Protein AF-A0A7J3JQ69-F1 (afdb_monomer)

Organism: NCBI:txid334771

Solvent-accessible surface area (backbone atoms only — not comparable to full-atom values): 8492 Å² total; per-residue (Å²): 131,58,69,68,64,50,52,53,52,50,39,22,52,51,22,35,55,34,13,51,54,36,53,49,52,55,57,48,25,42,75,40,71,43,82,75,73,52,79,85,77,60,61,72,67,58,56,53,50,52,50,53,49,54,53,49,53,52,51,51,56,68,74,44,70,86,47,66,93,56,43,63,61,56,50,36,51,52,46,51,53,51,27,52,50,22,38,57,51,42,63,46,52,39,31,74,40,58,45,75,39,44,48,81,44,85,84,35,44,46,47,66,65,61,96,47,77,91,74,55,55,62,68,54,40,54,55,67,16,46,36,44,37,53,24,42,53,29,33,52,52,14,53,52,50,51,51,54,58,50,52,61,60,74,77,109

Mean predicted aligned error: 9.44 Å

Radius of gyration: 17.76 Å; Cα contacts (8 Å, |Δi|>4): 160; chains: 1; bounding box: 49×31×50 Å

Foldseek 3Di:
DDVLLVLLLVLLVLLQVLLVLLVVLVVVLLADADAQPCPVPDDPVNLVVLVVVLVVLVVVLVVCPVCVVPVSVSSSVSSNSLSVSLNSLSSNVSNVDHHPQWDADPPFFIRGNDPDPVPPPVVVSVVNSVSSVSSSVSNCSSVVSVVVVVVVVVVD

Sequence (156 aa):
MSEDKRMSRLSYIIALIGSASTILLYVIAMFHAFPAYLDRIIPLNLMRIFFYLILFLIILKEVFPSYRKGGQYITLSLIVISSIYSFTVTLRETSRLNPGYFIIIPPSFIYSRCDIAINCNDFTSISISIPLTIAFILLIYGLYGIFIAKIARSSE

pLDDT: mean 73.74, std 11.77, range [38.81, 92.0]

Secondary structure (DSSP, 8-state):
--HHHHHHHHHHHHHHHHHHHHHHHHHHHHHSPPP--STTT--HHHHHHHHHHHHHHHHHHHH-GGGTTTHHHHHHHHHHHHHHHHHHHHHHHHHHSPTTSEEEETTTEEEE--SSGGG--HHHHHHHHHHHHHHHHHHHHHHHHHHHHHHHHH--

Structure (mmCIF, N/CA/C/O backbone):
data_AF-A0A7J3JQ69-F1
#
_entry.id   AF-A0A7J3JQ69-F1
#
loop_
_atom_site.group_PDB
_atom_site.id
_atom_site.type_symbol
_atom_site.label_atom_id
_atom_site.label_alt_id
_atom_site.label_comp_id
_atom_site.label_asym_id
_atom_site.label_entity_id
_atom_site.label_seq_id
_atom_site.pdbx_PDB_ins_code
_atom_site.Cartn_x
_atom_site.Cartn_y
_atom_site.Cartn_z
_atom_site.occupancy
_atom_site.B_iso_or_equiv
_atom_site.auth_seq_id
_atom_site.auth_comp_id
_atom_site.auth_asym_id
_atom_site.auth_atom_id
_atom_site.pdbx_PDB_model_num
ATOM 1 N N . MET A 1 1 ? -13.710 13.880 24.271 1.00 58.06 1 MET A N 1
ATOM 2 C CA . MET A 1 1 ? -13.655 12.844 23.208 1.00 58.06 1 MET A CA 1
ATOM 3 C C . MET A 1 1 ? -12.920 11.646 23.790 1.00 58.06 1 MET A C 1
ATOM 5 O O . MET A 1 1 ? -11.818 11.866 24.271 1.00 58.06 1 MET A O 1
ATOM 9 N N . SER A 1 2 ? -13.518 10.448 23.843 1.00 76.50 2 SER A N 1
ATOM 10 C CA . SER A 1 2 ? -12.853 9.276 24.447 1.00 76.50 2 SER A CA 1
ATOM 11 C C . SER A 1 2 ? -11.555 8.929 23.705 1.00 76.50 2 SER A C 1
ATOM 13 O O . SER A 1 2 ? -11.467 9.156 22.492 1.00 76.50 2 SER A O 1
ATOM 15 N N . GLU A 1 3 ? -10.551 8.399 24.412 1.00 75.19 3 GLU A N 1
ATOM 16 C CA . GLU A 1 3 ? -9.266 7.997 23.811 1.00 75.19 3 GLU A CA 1
ATOM 17 C C . GLU A 1 3 ? -9.459 7.029 22.638 1.00 75.19 3 GLU A C 1
ATOM 19 O O . GLU A 1 3 ? -8.827 7.195 21.596 1.00 75.19 3 GLU A O 1
ATOM 24 N N . ASP A 1 4 ? -10.442 6.136 22.732 1.00 72.88 4 ASP A N 1
ATOM 25 C CA . ASP A 1 4 ? -10.806 5.203 21.664 1.00 72.88 4 ASP A CA 1
ATOM 26 C C . ASP A 1 4 ? -11.230 5.898 20.356 1.00 72.88 4 ASP A C 1
ATOM 28 O O . ASP A 1 4 ? -10.844 5.517 19.245 1.00 72.88 4 ASP A O 1
ATOM 32 N N . LYS A 1 5 ? -12.018 6.978 20.457 1.00 75.00 5 LYS A N 1
ATOM 33 C CA . LYS A 1 5 ? -12.409 7.772 19.280 1.00 75.00 5 LYS A CA 1
ATOM 34 C C . LYS A 1 5 ? -11.198 8.492 18.680 1.00 75.00 5 LYS A C 1
ATOM 36 O O . LYS A 1 5 ? -11.139 8.677 17.463 1.00 75.00 5 LYS A O 1
ATOM 41 N N . ARG A 1 6 ? -10.228 8.897 19.509 1.00 80.75 6 ARG A N 1
ATOM 42 C CA . ARG A 1 6 ? -8.992 9.556 19.060 1.00 80.75 6 ARG A CA 1
ATOM 43 C C . ARG A 1 6 ? -8.071 8.576 18.331 1.00 80.75 6 ARG A C 1
ATOM 45 O O . ARG A 1 6 ? -7.615 8.903 17.239 1.00 80.75 6 ARG A O 1
ATOM 52 N N . MET A 1 7 ? -7.848 7.386 18.885 1.00 79.00 7 MET A N 1
ATOM 53 C CA . MET A 1 7 ? -6.978 6.362 18.293 1.00 79.00 7 MET A CA 1
ATOM 54 C C . MET A 1 7 ? -7.545 5.798 16.989 1.00 79.00 7 MET A C 1
ATOM 56 O O . MET A 1 7 ? -6.809 5.613 16.018 1.00 79.00 7 MET A O 1
ATOM 60 N N . SER A 1 8 ? -8.864 5.625 16.912 1.00 80.31 8 SER A N 1
ATOM 61 C CA . SER A 1 8 ? -9.532 5.240 15.662 1.00 80.31 8 SER A CA 1
ATOM 62 C C . SER A 1 8 ? -9.348 6.297 14.565 1.00 80.31 8 SER A C 1
ATOM 64 O O . SER A 1 8 ? -8.959 5.967 13.447 1.00 80.31 8 SER A O 1
ATOM 66 N N . ARG A 1 9 ? -9.530 7.589 14.885 1.00 83.62 9 ARG A N 1
ATOM 67 C CA . ARG A 1 9 ? -9.279 8.687 13.931 1.00 83.62 9 ARG A CA 1
ATOM 68 C C . ARG A 1 9 ? -7.825 8.746 13.481 1.00 83.62 9 ARG A C 1
ATOM 70 O O . ARG A 1 9 ? -7.572 8.916 12.293 1.00 83.62 9 ARG A O 1
ATOM 77 N N . LEU A 1 10 ? -6.888 8.590 14.414 1.00 86.38 10 LEU A N 1
ATOM 78 C CA . LEU A 1 10 ? -5.460 8.548 14.108 1.00 86.38 10 LEU A CA 1
ATOM 79 C C . LEU A 1 10 ? -5.150 7.412 13.122 1.00 86.38 10 LEU A C 1
ATOM 81 O O . LEU A 1 10 ? -4.447 7.625 12.140 1.00 86.38 10 LEU A O 1
ATOM 85 N N . SER A 1 11 ? -5.741 6.236 13.344 1.00 86.94 11 SER A N 1
ATOM 86 C CA . SER A 1 11 ? -5.564 5.062 12.485 1.00 86.94 11 SER A CA 1
ATOM 87 C C . SER A 1 11 ? -6.027 5.326 11.048 1.00 86.94 11 SER A C 1
ATOM 89 O O . SER A 1 11 ? -5.319 4.974 10.107 1.00 86.94 11 SER A O 1
ATOM 91 N N . TYR A 1 12 ? -7.172 5.994 10.863 1.00 88.94 12 TYR A N 1
ATOM 92 C CA . T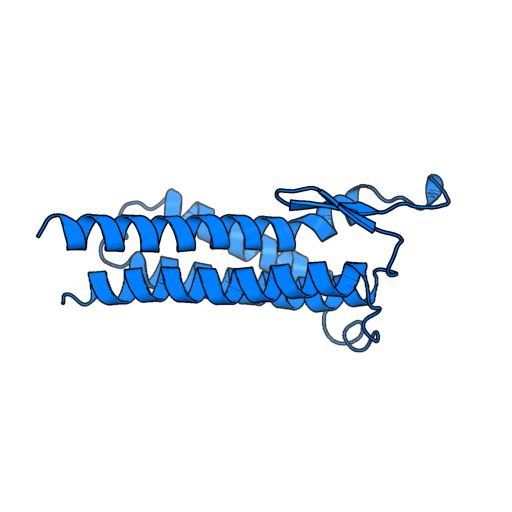YR A 1 12 ? -7.666 6.377 9.533 1.00 88.94 12 TYR A CA 1
ATOM 93 C C . TYR A 1 12 ? -6.749 7.388 8.839 1.00 88.94 12 TYR A C 1
ATOM 95 O O . TYR A 1 12 ? -6.457 7.243 7.655 1.00 88.94 12 TYR A O 1
ATOM 103 N N . ILE A 1 13 ? -6.259 8.389 9.577 1.00 89.62 13 ILE A N 1
ATOM 104 C CA . ILE A 1 13 ? -5.360 9.415 9.033 1.00 89.62 13 ILE A CA 1
ATOM 105 C C . ILE A 1 13 ? -4.035 8.789 8.587 1.00 89.62 13 ILE A C 1
ATOM 107 O O . ILE A 1 13 ? -3.579 9.050 7.477 1.00 89.62 13 ILE A O 1
ATOM 111 N N . ILE A 1 14 ? -3.432 7.931 9.414 1.00 89.69 14 ILE A N 1
ATOM 112 C CA . ILE A 1 14 ? -2.173 7.258 9.067 1.00 89.69 14 ILE A CA 1
ATOM 113 C C . ILE A 1 14 ? -2.362 6.327 7.868 1.00 89.69 14 ILE A C 1
ATOM 115 O O . ILE A 1 14 ? -1.506 6.306 6.984 1.00 89.69 14 ILE A O 1
ATOM 119 N N . ALA A 1 15 ? -3.478 5.594 7.801 1.00 88.81 15 ALA A N 1
ATOM 120 C CA . ALA A 1 15 ? -3.789 4.747 6.653 1.00 88.81 15 ALA A CA 1
ATOM 121 C C . ALA A 1 15 ? -3.882 5.564 5.352 1.00 88.81 15 ALA A C 1
ATOM 123 O O . ALA A 1 15 ? -3.346 5.144 4.328 1.00 88.81 15 ALA A O 1
ATOM 124 N N . LEU A 1 16 ? -4.484 6.760 5.391 1.00 91.56 16 LEU A N 1
ATOM 125 C CA . LEU A 1 16 ? -4.552 7.661 4.234 1.00 91.56 16 LEU A CA 1
ATOM 126 C C . LEU A 1 16 ? -3.189 8.213 3.835 1.00 91.56 16 LEU A C 1
ATOM 128 O O . LEU A 1 16 ? -2.850 8.187 2.659 1.00 91.56 16 LEU A O 1
ATOM 132 N N . ILE A 1 17 ? -2.396 8.692 4.794 1.00 92.00 17 ILE A N 1
ATOM 133 C CA . ILE A 1 17 ? -1.073 9.255 4.498 1.00 92.00 17 ILE A CA 1
ATOM 134 C C . ILE A 1 17 ? -0.158 8.176 3.902 1.00 92.00 17 ILE A C 1
ATOM 136 O O . ILE A 1 17 ? 0.488 8.416 2.884 1.00 92.00 17 ILE A O 1
ATOM 140 N N . GLY A 1 18 ? -0.130 6.982 4.506 1.00 88.81 18 GLY A N 1
ATOM 141 C CA . GLY A 1 18 ? 0.707 5.872 4.047 1.00 88.81 18 GLY A CA 1
ATOM 142 C C . GLY A 1 18 ? 0.278 5.293 2.697 1.00 88.81 18 GLY A C 1
ATOM 143 O O . GLY A 1 18 ? 1.124 4.964 1.864 1.00 88.81 18 GLY A O 1
ATOM 144 N N . SER A 1 19 ? -1.029 5.201 2.443 1.00 90.06 19 SER A N 1
ATOM 145 C CA . SER A 1 19 ? -1.537 4.755 1.141 1.00 90.06 19 SER A CA 1
ATOM 146 C C . SER A 1 19 ? -1.313 5.795 0.047 1.00 90.06 19 SER A C 1
ATOM 148 O O . SER A 1 19 ? -0.825 5.444 -1.025 1.00 90.06 19 SER A O 1
ATOM 150 N N . ALA A 1 20 ? -1.598 7.072 0.315 1.00 90.06 20 ALA A N 1
ATOM 151 C CA . ALA A 1 20 ? -1.434 8.149 -0.656 1.00 90.06 20 ALA A CA 1
ATOM 152 C C . ALA A 1 20 ? 0.024 8.310 -1.101 1.00 90.06 20 ALA A C 1
ATOM 154 O O . ALA A 1 20 ? 0.273 8.456 -2.295 1.00 90.06 20 ALA A O 1
ATOM 155 N N . SER A 1 21 ? 0.990 8.231 -0.177 1.00 90.06 21 SER A N 1
ATOM 156 C CA . SER A 1 21 ? 2.413 8.304 -0.531 1.00 90.06 21 SER A CA 1
ATOM 157 C C . SER A 1 21 ? 2.843 7.138 -1.425 1.00 90.06 21 SER A C 1
ATOM 159 O O . SER A 1 21 ? 3.539 7.343 -2.418 1.00 90.06 21 SER A O 1
ATOM 161 N N . THR A 1 22 ? 2.380 5.927 -1.113 1.00 88.62 22 THR A N 1
ATOM 162 C CA . THR A 1 22 ? 2.675 4.716 -1.886 1.00 88.62 22 THR A CA 1
ATOM 163 C C . THR A 1 22 ? 2.070 4.784 -3.290 1.00 88.62 22 THR A C 1
ATOM 165 O O . THR A 1 22 ? 2.759 4.543 -4.279 1.00 88.62 22 THR A O 1
ATOM 168 N N . ILE A 1 23 ? 0.794 5.166 -3.398 1.00 87.50 23 ILE A N 1
ATOM 169 C CA . ILE A 1 23 ? 0.100 5.310 -4.684 1.00 87.50 23 ILE A CA 1
ATOM 170 C C . ILE A 1 23 ? 0.765 6.401 -5.527 1.00 87.50 23 ILE A C 1
ATOM 172 O O . ILE A 1 23 ? 1.018 6.189 -6.711 1.00 87.50 23 ILE A O 1
ATOM 176 N N . LEU A 1 24 ? 1.102 7.543 -4.922 1.00 88.56 24 LEU A N 1
ATOM 177 C CA . LEU A 1 24 ? 1.765 8.642 -5.618 1.00 88.56 24 LEU A CA 1
ATOM 178 C C . LEU A 1 24 ? 3.122 8.217 -6.191 1.00 88.56 24 LEU A C 1
ATOM 180 O O . LEU A 1 24 ? 3.419 8.546 -7.336 1.00 88.56 24 LEU A O 1
ATOM 184 N N . LEU A 1 25 ? 3.922 7.456 -5.437 1.00 86.88 25 LEU A N 1
ATOM 185 C CA . LEU A 1 25 ? 5.196 6.924 -5.928 1.00 86.88 25 LEU A CA 1
ATOM 186 C C . LEU A 1 25 ? 5.018 6.056 -7.174 1.00 86.88 25 LEU A C 1
ATOM 188 O O . LEU A 1 25 ? 5.754 6.227 -8.143 1.00 86.88 25 LEU A O 1
ATOM 192 N N . TYR A 1 26 ? 4.032 5.160 -7.169 1.00 82.81 26 TYR A N 1
ATOM 193 C CA . TYR A 1 26 ? 3.734 4.325 -8.328 1.00 82.81 26 TYR A CA 1
ATOM 194 C C . TYR A 1 26 ? 3.259 5.144 -9.532 1.00 82.81 26 TYR A C 1
ATOM 196 O O . TYR A 1 26 ? 3.710 4.895 -10.648 1.00 82.81 26 TYR A O 1
ATOM 204 N N . VAL A 1 27 ? 2.404 6.150 -9.315 1.00 85.00 27 VAL A N 1
ATOM 205 C CA . VAL A 1 27 ? 1.957 7.056 -10.384 1.00 85.00 27 VAL A CA 1
ATOM 206 C C . VAL A 1 27 ? 3.139 7.822 -10.975 1.00 85.00 27 VAL A C 1
ATOM 208 O O . VAL A 1 27 ? 3.271 7.877 -12.192 1.00 85.00 27 VAL A O 1
ATOM 211 N N . ILE A 1 28 ? 4.035 8.368 -10.148 1.00 84.94 28 ILE A N 1
ATOM 212 C CA . ILE A 1 28 ? 5.228 9.074 -10.637 1.00 84.94 28 ILE A CA 1
ATOM 213 C C . ILE A 1 28 ? 6.131 8.121 -11.427 1.00 84.94 28 ILE A C 1
ATOM 215 O O . ILE A 1 28 ? 6.614 8.496 -12.495 1.00 84.94 28 ILE A O 1
ATOM 219 N N . ALA A 1 29 ? 6.312 6.889 -10.944 1.00 79.56 29 ALA A N 1
ATOM 220 C CA . ALA A 1 29 ? 7.153 5.884 -11.589 1.00 79.56 29 ALA A CA 1
ATOM 221 C C . ALA A 1 29 ? 6.670 5.507 -13.000 1.00 79.56 29 ALA A C 1
ATOM 223 O O . ALA A 1 29 ? 7.476 5.092 -13.829 1.00 79.56 29 ALA A O 1
ATOM 224 N N . MET A 1 30 ? 5.373 5.668 -13.305 1.00 77.50 30 MET A N 1
ATOM 225 C CA . MET A 1 30 ? 4.867 5.454 -14.669 1.00 77.50 30 MET A CA 1
ATOM 226 C C . MET A 1 30 ? 5.487 6.433 -15.675 1.00 77.50 30 MET A C 1
ATOM 228 O O . MET A 1 30 ? 5.625 6.095 -16.851 1.00 77.50 30 MET A O 1
ATOM 232 N N . PHE A 1 31 ? 5.867 7.629 -15.214 1.00 82.19 31 PHE A N 1
ATOM 233 C CA . PHE A 1 31 ? 6.358 8.721 -16.055 1.00 82.19 31 PHE A CA 1
ATOM 234 C C . PHE A 1 31 ? 7.856 8.999 -15.883 1.00 82.19 31 PHE A C 1
ATOM 236 O O . PHE A 1 31 ? 8.487 9.491 -16.814 1.00 82.19 31 PHE A O 1
ATOM 243 N N . HIS A 1 32 ? 8.433 8.700 -14.717 1.00 80.50 32 HIS A N 1
ATOM 244 C CA . HIS A 1 32 ? 9.815 9.040 -14.379 1.00 80.50 32 HIS A CA 1
ATOM 245 C C . HIS A 1 32 ? 10.568 7.833 -13.821 1.00 80.50 32 HIS A C 1
ATOM 247 O O . HIS A 1 32 ? 10.063 7.116 -12.961 1.00 80.50 32 HIS A O 1
ATOM 253 N N . ALA A 1 33 ? 11.812 7.653 -14.268 1.00 70.25 33 ALA A N 1
ATOM 254 C CA . ALA A 1 33 ? 12.719 6.676 -13.683 1.00 70.25 33 ALA A CA 1
ATOM 255 C C . ALA A 1 33 ? 13.258 7.198 -12.344 1.00 70.25 33 ALA A C 1
ATOM 257 O O . ALA A 1 33 ? 13.723 8.336 -12.253 1.00 70.25 33 ALA A O 1
ATOM 258 N N . PHE A 1 34 ? 13.237 6.354 -11.314 1.00 69.25 34 PHE A N 1
ATOM 259 C CA . PHE A 1 34 ? 13.888 6.652 -10.042 1.00 69.25 34 PHE A CA 1
ATOM 260 C C . PHE A 1 34 ? 15.304 6.073 -10.034 1.00 69.25 34 PHE A C 1
ATOM 262 O O . PHE A 1 34 ? 15.481 4.908 -10.389 1.00 69.25 34 PHE A O 1
ATOM 269 N N . PRO A 1 35 ? 16.326 6.841 -9.621 1.00 60.94 35 PRO A N 1
ATOM 270 C CA . PRO A 1 35 ? 17.687 6.333 -9.617 1.00 60.94 35 PRO A CA 1
ATOM 271 C C . PRO A 1 35 ? 17.845 5.191 -8.598 1.00 60.94 35 PRO A C 1
ATOM 273 O O . PRO A 1 35 ? 17.449 5.298 -7.434 1.00 60.94 35 PRO A O 1
ATOM 276 N N . ALA A 1 36 ? 18.430 4.083 -9.058 1.00 58.25 36 ALA A N 1
ATOM 277 C CA . ALA A 1 36 ? 18.560 2.818 -8.339 1.00 58.25 36 ALA A CA 1
ATOM 278 C C . ALA A 1 36 ? 19.605 2.877 -7.207 1.00 58.25 36 ALA A C 1
ATOM 280 O O . ALA A 1 36 ? 20.712 2.358 -7.331 1.00 58.25 36 ALA A O 1
ATOM 281 N N . TYR A 1 37 ? 19.263 3.504 -6.078 1.00 54.75 37 TYR A N 1
ATOM 282 C CA . TYR A 1 37 ? 20.146 3.560 -4.900 1.00 54.75 37 TYR A CA 1
ATOM 283 C C . TYR A 1 37 ? 19.777 2.568 -3.786 1.00 54.75 37 TYR A C 1
ATOM 285 O O . TYR A 1 37 ? 20.588 2.310 -2.898 1.00 54.75 37 TYR A O 1
ATOM 293 N N . LEU A 1 38 ? 18.583 1.968 -3.826 1.00 54.88 38 LEU A N 1
ATOM 294 C CA . LEU A 1 38 ? 18.083 1.115 -2.736 1.00 54.88 38 LEU A CA 1
ATOM 295 C C . LEU A 1 38 ? 18.405 -0.373 -2.893 1.00 54.88 38 LEU A C 1
ATOM 297 O O . LEU A 1 38 ? 18.225 -1.142 -1.946 1.00 54.88 38 LEU A O 1
ATOM 301 N N . ASP A 1 39 ? 18.927 -0.795 -4.046 1.00 53.97 39 ASP A N 1
ATOM 302 C CA . ASP A 1 39 ? 19.117 -2.219 -4.326 1.00 53.97 39 ASP A CA 1
ATOM 303 C C . ASP A 1 39 ? 20.186 -2.897 -3.463 1.00 53.97 39 ASP A C 1
ATOM 305 O O . ASP A 1 39 ? 20.138 -4.110 -3.255 1.00 53.97 39 ASP A O 1
ATOM 309 N N . ARG A 1 40 ? 21.092 -2.105 -2.876 1.00 53.47 40 ARG A N 1
ATOM 310 C CA . ARG A 1 40 ? 22.101 -2.581 -1.920 1.00 53.47 40 ARG A CA 1
ATOM 311 C C . ARG A 1 40 ? 21.620 -2.652 -0.472 1.00 53.47 40 ARG A C 1
ATOM 313 O O . ARG A 1 40 ? 22.307 -3.255 0.343 1.00 53.47 40 ARG A O 1
ATOM 320 N N . ILE A 1 41 ? 20.490 -2.034 -0.133 1.00 55.09 41 ILE A N 1
ATOM 321 C CA . ILE A 1 41 ? 20.158 -1.754 1.272 1.00 55.09 41 ILE A CA 1
ATOM 322 C C . ILE A 1 41 ? 19.202 -2.804 1.857 1.00 55.09 41 ILE A C 1
ATOM 324 O O . ILE A 1 41 ? 19.247 -3.068 3.056 1.00 55.09 41 ILE A O 1
ATOM 328 N N . ILE A 1 42 ? 18.363 -3.452 1.037 1.00 56.94 42 ILE A N 1
ATOM 329 C CA . ILE A 1 42 ? 17.303 -4.340 1.544 1.00 56.94 42 ILE A CA 1
ATOM 330 C C . ILE A 1 42 ? 17.291 -5.674 0.779 1.00 56.94 42 ILE A C 1
ATOM 332 O O . ILE A 1 42 ? 16.955 -5.698 -0.401 1.00 56.94 42 ILE A O 1
ATOM 336 N N . PRO A 1 43 ? 17.604 -6.826 1.394 1.00 60.84 43 PRO A N 1
ATOM 337 C CA . PRO A 1 43 ? 17.519 -8.121 0.717 1.00 60.84 43 PRO A CA 1
ATOM 338 C C . PRO A 1 43 ? 16.059 -8.579 0.520 1.00 60.84 43 PRO A C 1
ATOM 340 O O . PRO A 1 43 ? 15.211 -8.386 1.388 1.00 60.84 43 PRO A O 1
ATOM 343 N N . LEU A 1 44 ? 15.754 -9.208 -0.626 1.00 61.12 44 LEU A N 1
ATOM 344 C CA . LEU A 1 44 ? 14.407 -9.707 -0.988 1.00 61.12 44 LEU A CA 1
ATOM 345 C C . LEU A 1 44 ? 13.815 -10.658 0.069 1.00 61.12 44 LEU A C 1
ATOM 347 O O . LEU A 1 44 ? 12.618 -10.615 0.352 1.00 61.12 44 LEU A O 1
ATOM 351 N N . ASN A 1 45 ? 14.665 -11.466 0.707 1.00 63.34 45 ASN A N 1
ATOM 352 C CA . ASN A 1 45 ? 14.256 -12.381 1.772 1.00 63.34 45 ASN A CA 1
ATOM 353 C C . ASN A 1 45 ? 13.699 -11.639 2.993 1.00 63.34 45 ASN A C 1
ATOM 355 O O . ASN A 1 45 ? 12.727 -12.094 3.587 1.00 63.34 45 ASN A O 1
ATOM 359 N N . LEU A 1 46 ? 14.255 -10.471 3.327 1.00 63.84 46 LEU A N 1
ATOM 360 C CA . LEU A 1 46 ? 13.798 -9.665 4.458 1.00 63.84 46 LEU A CA 1
ATOM 361 C C . LEU A 1 46 ? 12.391 -9.110 4.196 1.00 63.84 46 LEU A C 1
ATOM 363 O O . LEU A 1 46 ? 11.524 -9.191 5.058 1.00 63.84 46 LEU A O 1
ATOM 367 N N . MET A 1 47 ? 12.130 -8.654 2.969 1.00 64.75 47 MET A N 1
ATOM 368 C CA . MET A 1 47 ? 10.804 -8.176 2.554 1.00 64.75 47 MET A CA 1
ATOM 369 C C . MET A 1 47 ? 9.751 -9.281 2.581 1.00 64.75 47 MET A C 1
ATOM 371 O O . MET A 1 47 ? 8.618 -9.059 3.001 1.00 64.75 47 MET A O 1
ATOM 375 N N . ARG A 1 48 ? 10.128 -10.493 2.170 1.00 64.75 48 ARG A N 1
ATOM 376 C CA . ARG A 1 48 ? 9.237 -11.653 2.211 1.00 64.75 48 ARG A CA 1
ATOM 377 C C . ARG A 1 48 ? 8.933 -12.085 3.654 1.00 64.75 48 ARG A C 1
ATOM 379 O O . ARG A 1 48 ? 7.787 -12.396 3.958 1.00 64.75 48 ARG A O 1
ATOM 386 N N . ILE A 1 49 ? 9.919 -12.037 4.553 1.00 68.50 49 ILE A N 1
ATOM 387 C CA . ILE A 1 49 ? 9.720 -12.288 5.992 1.00 68.50 49 ILE A CA 1
ATOM 388 C C . ILE A 1 49 ? 8.767 -11.249 6.598 1.00 68.50 49 ILE A C 1
ATOM 390 O O . ILE A 1 49 ? 7.826 -11.624 7.291 1.00 68.50 49 ILE A O 1
ATOM 394 N N . PHE A 1 50 ? 8.959 -9.962 6.294 1.00 69.38 50 PHE A N 1
ATOM 395 C CA . PHE A 1 50 ? 8.070 -8.895 6.768 1.00 69.38 50 PHE A CA 1
ATOM 396 C C . PHE A 1 50 ? 6.628 -9.075 6.288 1.00 69.38 50 PHE A C 1
ATOM 398 O O . PHE A 1 50 ? 5.699 -8.905 7.075 1.00 69.38 50 PHE A O 1
ATOM 405 N N . PHE A 1 51 ? 6.432 -9.473 5.030 1.00 70.38 51 PHE A N 1
ATOM 406 C CA . PHE A 1 51 ? 5.106 -9.784 4.501 1.00 70.38 51 PHE A CA 1
ATOM 407 C C . PHE A 1 51 ? 4.419 -10.904 5.291 1.00 70.38 51 PHE A C 1
ATOM 409 O O . PHE A 1 51 ? 3.297 -10.726 5.765 1.00 70.38 51 PHE A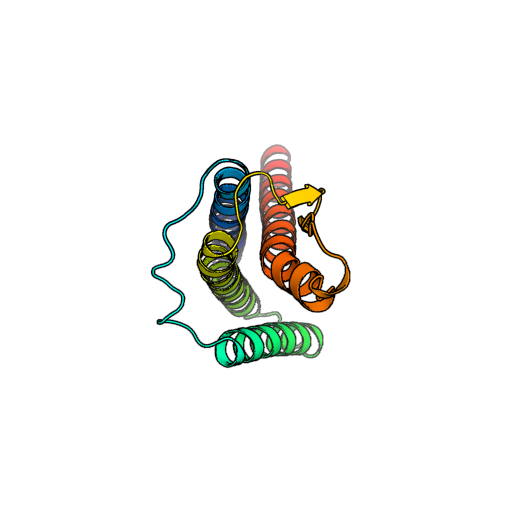 O 1
ATOM 416 N N . TYR A 1 52 ? 5.101 -12.037 5.490 1.00 70.50 52 TYR A N 1
ATOM 417 C CA . TYR A 1 52 ? 4.540 -13.153 6.254 1.00 70.50 52 TYR A CA 1
ATOM 418 C C . TYR A 1 52 ? 4.287 -12.795 7.720 1.00 70.50 52 TYR A C 1
ATOM 420 O O . TYR A 1 52 ? 3.305 -13.259 8.292 1.00 70.50 52 TYR A O 1
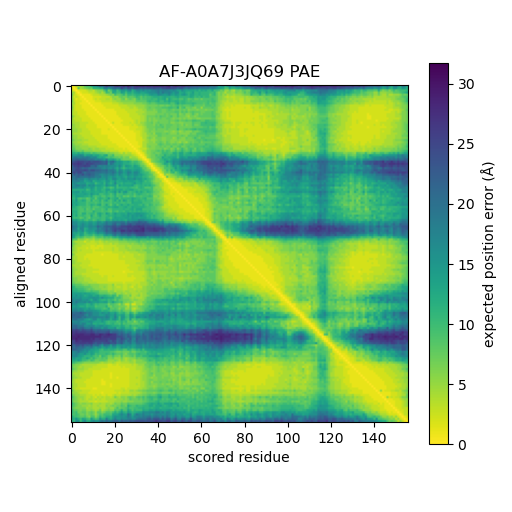ATOM 428 N N . LEU A 1 53 ? 5.115 -11.931 8.313 1.00 75.00 53 LEU A N 1
ATOM 429 C CA . LEU A 1 53 ? 4.906 -11.418 9.664 1.00 75.00 53 LEU A CA 1
ATOM 430 C C . LEU A 1 53 ? 3.625 -10.575 9.755 1.00 75.00 53 LEU A C 1
ATOM 432 O O . LEU A 1 53 ? 2.818 -10.790 10.654 1.00 75.00 53 LEU A O 1
ATOM 436 N N . ILE A 1 54 ? 3.403 -9.653 8.812 1.00 73.88 54 ILE A N 1
ATOM 437 C CA . ILE A 1 54 ? 2.171 -8.848 8.746 1.00 73.88 54 ILE A CA 1
ATOM 438 C C . ILE A 1 54 ? 0.951 -9.762 8.611 1.00 73.88 54 ILE A C 1
ATOM 440 O O . ILE A 1 54 ? -0.028 -9.604 9.338 1.00 73.88 54 ILE A O 1
ATOM 444 N N . LEU A 1 55 ? 1.027 -10.749 7.719 1.00 70.81 55 LEU A N 1
ATOM 445 C CA . LEU A 1 55 ? -0.063 -11.683 7.450 1.00 70.81 55 LEU A CA 1
ATOM 446 C C . LEU A 1 55 ? -0.372 -12.556 8.678 1.00 70.81 55 LEU A C 1
ATOM 448 O O . LEU A 1 55 ? -1.533 -12.715 9.049 1.00 70.81 55 LEU A O 1
ATOM 452 N N . PHE A 1 56 ? 0.664 -13.029 9.373 1.00 74.06 56 PHE A N 1
ATOM 453 C CA . PHE A 1 56 ? 0.536 -13.741 10.642 1.00 74.06 56 PHE A CA 1
ATOM 454 C C . PHE A 1 56 ? -0.124 -12.877 11.724 1.00 74.06 56 PHE A C 1
ATOM 456 O O . PHE A 1 56 ? -1.037 -13.342 12.401 1.00 74.06 56 PHE A O 1
ATOM 463 N N . LEU A 1 57 ? 0.275 -11.608 11.864 1.00 73.19 57 LEU A N 1
ATOM 464 C CA . LEU A 1 57 ? -0.322 -10.692 12.842 1.00 73.19 57 LEU A CA 1
ATOM 465 C C . LEU A 1 57 ? -1.793 -10.368 12.524 1.00 73.19 57 LEU A C 1
ATOM 467 O O . LEU A 1 57 ? -2.595 -10.213 13.445 1.00 73.19 57 LEU A O 1
ATOM 471 N N . ILE A 1 58 ? -2.163 -10.291 11.241 1.00 73.25 58 ILE A N 1
ATOM 472 C CA . ILE A 1 58 ? -3.560 -10.126 10.808 1.00 73.25 58 ILE A CA 1
ATOM 473 C C . ILE A 1 58 ? -4.386 -11.358 11.192 1.00 73.25 58 ILE A C 1
ATOM 475 O O . ILE A 1 58 ? -5.453 -11.208 11.785 1.00 73.25 58 ILE A O 1
ATOM 479 N N . ILE A 1 59 ? -3.881 -12.564 10.917 1.00 74.19 59 ILE A N 1
ATOM 480 C CA . ILE A 1 59 ? -4.546 -13.816 11.310 1.00 74.19 59 ILE A CA 1
ATOM 481 C C . ILE A 1 59 ? -4.690 -13.882 12.833 1.00 74.19 59 ILE A C 1
ATOM 483 O O . ILE A 1 59 ? -5.768 -14.182 13.336 1.00 74.19 59 ILE A O 1
ATOM 487 N N . LEU A 1 60 ? -3.636 -13.543 13.580 1.00 70.12 60 LEU A N 1
ATOM 488 C CA . LEU A 1 60 ? -3.658 -13.538 15.042 1.00 70.12 60 LEU A CA 1
ATOM 489 C C . LEU A 1 60 ? -4.727 -12.577 15.589 1.00 70.12 60 LEU A C 1
ATOM 491 O O . LEU A 1 60 ? -5.442 -12.914 16.530 1.00 70.12 60 LEU A O 1
ATOM 495 N N . LYS A 1 61 ? -4.877 -11.394 14.980 1.00 70.75 61 LYS A N 1
ATOM 496 C CA . LYS A 1 61 ? -5.926 -10.433 15.344 1.00 70.75 61 LYS A CA 1
ATOM 497 C C . LYS A 1 61 ? -7.331 -11.009 15.141 1.00 70.75 61 LYS A C 1
ATOM 499 O O . LYS A 1 61 ? -8.191 -10.776 15.986 1.00 70.75 61 LYS A O 1
ATOM 504 N N . GLU A 1 62 ? -7.562 -11.727 14.045 1.00 71.12 62 GLU A N 1
ATOM 505 C CA . GLU A 1 62 ? -8.876 -12.296 13.720 1.00 71.12 62 GLU A CA 1
ATOM 506 C C . GLU A 1 62 ? -9.212 -13.512 14.601 1.00 71.12 62 GLU A C 1
ATOM 508 O O . GLU A 1 62 ? -10.342 -13.670 15.057 1.00 71.12 62 GLU A O 1
ATOM 513 N N . VAL A 1 63 ? -8.210 -14.345 14.901 1.00 70.88 63 VAL A N 1
ATOM 514 C CA . VAL A 1 63 ? -8.367 -15.585 15.679 1.00 70.88 63 VAL A CA 1
ATOM 515 C C . VAL A 1 63 ? -8.565 -15.327 17.176 1.00 70.88 63 VAL A C 1
ATOM 517 O O . VAL A 1 63 ? -9.187 -16.144 17.853 1.00 70.88 63 VAL A O 1
ATOM 520 N N . PHE A 1 64 ? -8.087 -14.198 17.711 1.00 66.50 64 PHE A N 1
ATOM 521 C CA . PHE A 1 64 ? -8.213 -13.868 19.135 1.00 66.50 64 PHE A CA 1
ATOM 522 C C . PHE A 1 64 ? -9.194 -12.703 19.395 1.00 66.50 64 PHE A C 1
ATOM 524 O O . PHE A 1 64 ? -8.774 -11.593 19.745 1.00 66.50 64 PHE A O 1
ATOM 531 N N . PRO A 1 65 ? -10.522 -12.944 19.335 1.00 57.12 65 PRO A N 1
ATOM 532 C CA . PRO A 1 65 ? -11.545 -11.926 19.607 1.00 57.12 65 PRO A CA 1
ATOM 533 C C . PRO A 1 65 ? -11.507 -11.382 21.050 1.00 57.12 65 PRO A C 1
ATOM 535 O O . PRO A 1 65 ? -12.044 -10.304 21.324 1.00 57.12 65 PRO A O 1
ATOM 538 N N . SER A 1 66 ? -10.831 -12.081 21.972 1.00 55.53 66 SER A N 1
ATOM 539 C CA . SER A 1 66 ? -10.698 -11.711 23.389 1.00 55.53 66 SER A CA 1
ATOM 540 C C . SER A 1 66 ? -9.872 -10.440 23.652 1.00 55.53 66 SER A C 1
ATOM 542 O O . SER A 1 66 ? -9.985 -9.865 24.732 1.00 55.53 66 SER A O 1
ATOM 544 N N . TYR A 1 67 ? -9.102 -9.927 22.681 1.00 54.81 67 TYR A N 1
ATOM 545 C CA . TYR A 1 67 ? -8.302 -8.694 22.834 1.00 54.81 67 TYR A CA 1
ATOM 546 C C . TYR A 1 67 ? -9.051 -7.392 22.484 1.00 54.81 67 TYR A C 1
ATOM 548 O O . TYR A 1 67 ? -8.446 -6.320 22.396 1.00 54.81 67 TYR A O 1
ATOM 556 N N . ARG A 1 68 ? -10.383 -7.435 22.322 1.00 56.34 68 ARG A N 1
ATOM 557 C CA . ARG A 1 68 ? -11.216 -6.293 21.886 1.00 56.34 68 ARG A CA 1
ATOM 558 C C . ARG A 1 68 ? -11.015 -4.988 22.673 1.00 56.34 68 ARG A C 1
ATOM 560 O O . ARG A 1 68 ? -11.152 -3.925 22.078 1.00 56.34 68 ARG A O 1
ATOM 567 N N . LYS A 1 69 ? -10.652 -5.041 23.964 1.00 54.50 69 LYS A N 1
ATOM 568 C CA . LYS A 1 69 ? -10.426 -3.840 24.801 1.00 54.50 69 LYS A CA 1
ATOM 569 C C . LYS A 1 69 ? -9.065 -3.145 24.590 1.00 54.50 69 LYS A C 1
ATOM 571 O O . LYS A 1 69 ? -8.900 -2.028 25.050 1.00 54.50 69 LYS A O 1
ATOM 576 N N . GLY A 1 70 ? -8.125 -3.755 23.859 1.00 60.00 70 GLY A N 1
ATOM 577 C CA . GLY A 1 70 ? -6.833 -3.153 23.467 1.00 60.00 70 GLY A CA 1
ATOM 578 C C . GLY A 1 70 ? -6.563 -3.180 21.955 1.00 60.00 70 GLY A C 1
ATOM 579 O O . GLY A 1 70 ? -5.510 -2.741 21.492 1.00 60.00 70 GLY A O 1
ATOM 580 N N . GLY A 1 71 ? -7.519 -3.679 21.164 1.00 67.62 71 GLY A N 1
ATOM 581 C CA . GLY A 1 71 ? -7.353 -3.940 19.732 1.00 67.62 71 GLY A CA 1
ATOM 582 C C . GLY A 1 71 ? -7.097 -2.702 18.869 1.00 67.62 71 GLY A C 1
ATOM 583 O O . GLY A 1 71 ? -6.642 -2.839 17.733 1.00 67.62 71 GLY A O 1
ATOM 584 N N . GLN A 1 72 ? -7.341 -1.495 19.384 1.00 74.56 72 GLN A N 1
ATOM 585 C CA . GLN A 1 72 ? -7.085 -0.257 18.646 1.00 74.56 72 GLN A CA 1
ATOM 586 C C . GLN A 1 72 ? -5.595 0.053 18.518 1.00 74.56 72 GLN A C 1
ATOM 588 O O . GLN A 1 72 ? -5.154 0.391 17.425 1.00 74.56 72 GLN A O 1
ATOM 593 N N . TYR A 1 73 ? -4.808 -0.141 19.581 1.00 76.31 73 TYR A N 1
ATOM 594 C CA . TYR A 1 73 ? -3.352 0.013 19.516 1.00 76.31 73 TYR A CA 1
ATOM 595 C C . TYR A 1 73 ? -2.735 -1.016 18.572 1.00 76.31 73 TYR A C 1
ATOM 597 O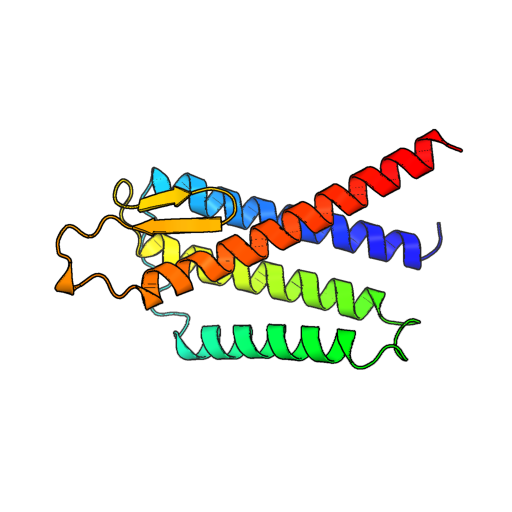 O . TYR A 1 73 ? -1.916 -0.668 17.732 1.00 76.31 73 TYR A O 1
ATOM 605 N N . ILE A 1 74 ? -3.211 -2.261 18.634 1.00 77.31 74 ILE A N 1
ATOM 606 C CA . ILE A 1 74 ? -2.779 -3.329 17.724 1.00 77.31 74 ILE A CA 1
ATOM 607 C C . ILE A 1 74 ? -3.127 -2.971 16.272 1.00 77.31 74 ILE A C 1
ATOM 609 O O . ILE A 1 74 ? -2.300 -3.121 15.378 1.00 77.31 74 ILE A O 1
ATOM 613 N N . THR A 1 75 ? -4.333 -2.450 16.029 1.00 79.50 75 THR A N 1
ATOM 614 C CA . THR A 1 75 ? -4.764 -2.020 14.689 1.00 79.50 75 THR A CA 1
ATOM 615 C C . THR A 1 75 ? -3.926 -0.852 14.176 1.00 79.50 75 THR A C 1
ATOM 617 O O . THR A 1 75 ? -3.500 -0.872 13.025 1.00 79.50 75 THR A O 1
ATOM 620 N N . LEU A 1 76 ? -3.640 0.130 15.029 1.00 82.00 76 LEU A N 1
ATOM 621 C CA . LEU A 1 76 ? -2.768 1.250 14.703 1.00 82.00 76 LEU A CA 1
ATOM 622 C C . LEU A 1 76 ? -1.358 0.764 14.340 1.00 82.00 76 LEU A C 1
ATOM 624 O O . LEU A 1 76 ? -0.839 1.139 13.292 1.00 82.00 76 LEU A O 1
ATOM 628 N N . SER A 1 77 ? -0.763 -0.107 15.160 1.00 81.56 77 SER A N 1
ATOM 629 C CA . SER A 1 77 ? 0.551 -0.700 14.895 1.00 81.56 77 SER A CA 1
ATOM 630 C C . SER A 1 77 ? 0.570 -1.477 13.580 1.00 81.56 77 SER A C 1
ATOM 632 O O . SER A 1 77 ? 1.488 -1.300 12.785 1.00 81.56 77 SER A O 1
ATOM 634 N N . LEU A 1 78 ? -0.462 -2.279 13.306 1.00 82.94 78 LEU A N 1
ATOM 635 C CA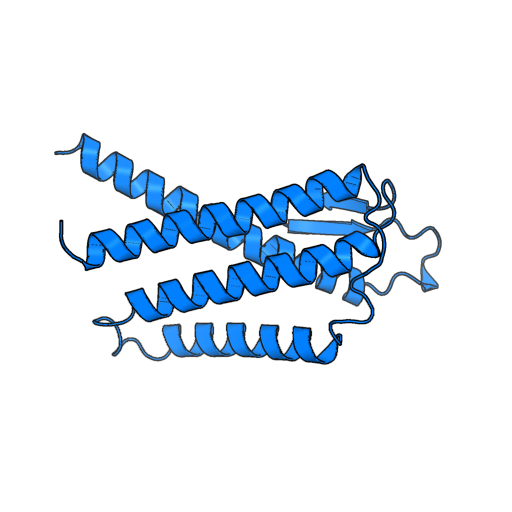 . LEU A 1 78 ? -0.601 -3.010 12.045 1.00 82.94 78 LEU A CA 1
ATOM 636 C C . LEU A 1 78 ? -0.661 -2.073 10.835 1.00 82.94 78 LEU A C 1
ATOM 638 O O . LEU A 1 78 ? 0.011 -2.329 9.837 1.00 82.94 78 LEU A O 1
ATOM 642 N N . ILE A 1 79 ? -1.424 -0.980 10.924 1.00 86.06 79 ILE A N 1
ATOM 643 C CA . ILE A 1 79 ? -1.519 0.027 9.859 1.00 86.06 79 ILE A CA 1
ATOM 644 C C . ILE A 1 79 ? -0.169 0.706 9.641 1.00 86.06 79 ILE A C 1
ATOM 646 O O . ILE A 1 79 ? 0.262 0.845 8.501 1.00 86.06 79 ILE A O 1
ATOM 650 N N . VAL A 1 80 ? 0.520 1.100 10.714 1.00 86.12 80 VAL A N 1
ATOM 651 C CA . VAL A 1 80 ? 1.841 1.740 10.626 1.00 86.12 80 VAL A CA 1
ATOM 652 C C . VAL A 1 80 ? 2.850 0.803 9.964 1.00 86.12 80 VAL A C 1
ATOM 654 O O . VAL A 1 80 ? 3.508 1.202 9.005 1.00 86.12 80 VAL A O 1
ATOM 657 N N . ILE A 1 81 ? 2.935 -0.450 10.417 1.00 85.75 81 ILE A N 1
ATOM 658 C CA . ILE A 1 81 ? 3.857 -1.447 9.857 1.00 85.75 81 ILE A CA 1
ATOM 659 C C . ILE A 1 81 ? 3.526 -1.720 8.384 1.00 85.75 81 ILE A C 1
ATOM 661 O O . ILE A 1 81 ? 4.432 -1.748 7.555 1.00 85.75 81 ILE A O 1
ATOM 665 N N . SER A 1 82 ? 2.242 -1.856 8.040 1.00 84.38 82 SER A N 1
ATOM 666 C CA . SER A 1 82 ? 1.799 -2.099 6.660 1.00 84.38 82 SER A CA 1
ATOM 667 C C . SER A 1 82 ? 2.100 -0.916 5.738 1.00 84.38 82 SER A C 1
ATOM 669 O O . SER A 1 82 ? 2.543 -1.121 4.609 1.00 84.38 82 SER A O 1
ATOM 671 N N . SER A 1 83 ? 1.918 0.317 6.219 1.00 85.69 83 SER A N 1
ATOM 672 C CA . SER A 1 83 ? 2.271 1.540 5.489 1.00 85.69 83 SER A CA 1
ATOM 673 C C . SER A 1 83 ? 3.777 1.644 5.250 1.00 85.69 83 SER A C 1
ATOM 675 O O . SER A 1 83 ? 4.193 1.911 4.126 1.00 85.69 83 SER A O 1
ATOM 677 N N . ILE A 1 84 ? 4.599 1.391 6.276 1.00 85.88 84 ILE A N 1
ATOM 678 C CA . ILE A 1 84 ? 6.065 1.408 6.152 1.00 85.88 84 ILE A CA 1
ATOM 679 C C . ILE A 1 84 ? 6.519 0.331 5.168 1.00 85.88 84 ILE A C 1
ATOM 681 O O . ILE A 1 84 ? 7.251 0.636 4.231 1.00 85.88 84 ILE A O 1
ATOM 685 N N . TYR A 1 85 ? 6.037 -0.903 5.335 1.00 85.06 85 TYR A N 1
ATOM 686 C CA . TYR A 1 85 ? 6.332 -2.006 4.426 1.00 85.06 85 TYR A CA 1
ATOM 687 C C . TYR A 1 85 ? 5.998 -1.632 2.980 1.00 85.06 85 TYR A C 1
ATOM 689 O O . TYR A 1 85 ? 6.869 -1.688 2.115 1.00 85.06 85 TYR A O 1
ATOM 697 N N . SER A 1 86 ? 4.766 -1.184 2.728 1.00 84.88 86 SER A N 1
ATOM 698 C CA . SER A 1 86 ? 4.303 -0.867 1.374 1.00 84.88 86 SER A CA 1
ATOM 699 C C . SER A 1 86 ? 5.146 0.234 0.739 1.00 84.88 86 SER A C 1
ATOM 701 O O . SER A 1 86 ? 5.588 0.092 -0.400 1.00 84.88 86 SER A O 1
ATOM 703 N N . PHE A 1 87 ? 5.449 1.291 1.492 1.00 85.81 87 PHE A N 1
ATOM 704 C CA . PHE A 1 87 ? 6.267 2.402 1.020 1.00 85.81 87 PHE A CA 1
ATOM 705 C C . PHE A 1 87 ? 7.706 1.971 0.700 1.00 85.81 87 PHE A C 1
ATOM 707 O O . PHE A 1 87 ? 8.224 2.275 -0.375 1.00 85.81 87 PHE A O 1
ATOM 714 N N . THR A 1 88 ? 8.348 1.218 1.597 1.00 82.19 88 THR A N 1
ATOM 715 C CA . THR A 1 88 ? 9.729 0.758 1.413 1.00 82.19 88 THR A CA 1
ATOM 716 C C . THR A 1 88 ? 9.860 -0.217 0.243 1.00 82.19 88 THR A C 1
ATOM 718 O O . THR A 1 88 ? 10.821 -0.120 -0.520 1.00 82.19 88 THR A O 1
ATOM 721 N N . VAL A 1 89 ? 8.907 -1.141 0.069 1.00 79.56 89 VAL A N 1
ATOM 722 C CA . VAL A 1 89 ? 8.917 -2.055 -1.086 1.00 79.56 89 VAL A CA 1
ATOM 723 C C . VAL A 1 89 ? 8.708 -1.268 -2.371 1.00 79.56 89 VAL A C 1
ATOM 725 O O . VAL A 1 89 ? 9.450 -1.465 -3.326 1.00 79.56 89 VAL A O 1
ATOM 728 N N . THR A 1 90 ? 7.763 -0.329 -2.371 1.00 80.88 90 THR A N 1
ATOM 729 C CA . THR A 1 90 ? 7.457 0.495 -3.543 1.00 80.88 90 THR A CA 1
ATOM 730 C C . THR A 1 90 ? 8.671 1.278 -4.005 1.00 80.88 90 THR A C 1
ATOM 732 O O . THR A 1 90 ? 9.020 1.174 -5.170 1.00 80.88 90 THR A O 1
ATOM 735 N N . LEU A 1 91 ? 9.372 1.979 -3.107 1.00 81.44 91 LEU A N 1
ATOM 736 C CA . LEU A 1 91 ? 10.593 2.716 -3.456 1.00 81.44 91 LEU A CA 1
ATOM 737 C C . LEU A 1 91 ? 11.660 1.844 -4.128 1.00 81.44 91 LEU A C 1
ATOM 739 O O . LEU A 1 91 ? 12.401 2.312 -4.991 1.00 81.44 91 LE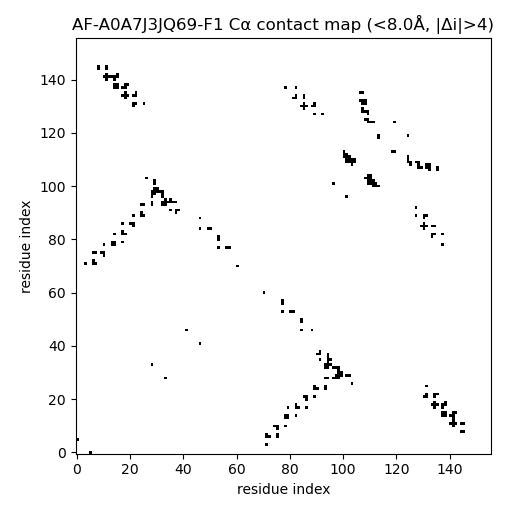U A O 1
ATOM 743 N N . ARG A 1 92 ? 11.763 0.579 -3.717 1.00 77.31 92 ARG A N 1
ATOM 744 C CA . ARG A 1 92 ? 12.704 -0.358 -4.321 1.00 77.31 92 ARG A CA 1
ATOM 745 C C . ARG A 1 92 ? 12.215 -0.831 -5.684 1.00 77.31 92 ARG A C 1
ATOM 747 O O . ARG A 1 92 ? 12.970 -0.762 -6.649 1.00 77.31 92 ARG A O 1
ATOM 754 N N . GLU A 1 93 ? 10.983 -1.320 -5.768 1.00 74.81 93 GLU A N 1
ATOM 755 C CA . GLU A 1 93 ? 10.446 -1.885 -7.007 1.00 74.81 93 GLU A CA 1
ATOM 756 C C . GLU A 1 93 ? 10.316 -0.815 -8.097 1.00 74.81 93 GLU A C 1
ATOM 758 O O . GLU A 1 93 ? 10.712 -1.057 -9.233 1.00 74.81 93 GLU A O 1
ATOM 763 N N . THR A 1 94 ? 9.887 0.408 -7.763 1.00 75.31 94 THR A N 1
ATOM 764 C CA . THR A 1 94 ? 9.792 1.508 -8.738 1.00 75.31 94 THR A CA 1
ATOM 765 C C . THR A 1 94 ? 11.141 1.949 -9.290 1.00 75.31 94 THR A C 1
ATOM 767 O O . THR A 1 94 ? 11.194 2.417 -10.421 1.00 75.31 94 THR A O 1
ATOM 770 N N . SER A 1 95 ? 12.241 1.752 -8.555 1.00 73.19 95 SER A N 1
ATOM 771 C CA . SER A 1 95 ? 13.593 2.014 -9.071 1.00 73.19 95 SER A CA 1
ATOM 772 C C . SER A 1 95 ? 14.060 1.003 -10.125 1.00 73.19 95 SER A C 1
ATOM 774 O O . SER A 1 95 ? 14.998 1.274 -10.869 1.00 73.19 95 SER A O 1
ATOM 776 N N . ARG A 1 96 ? 13.406 -0.163 -10.196 1.00 7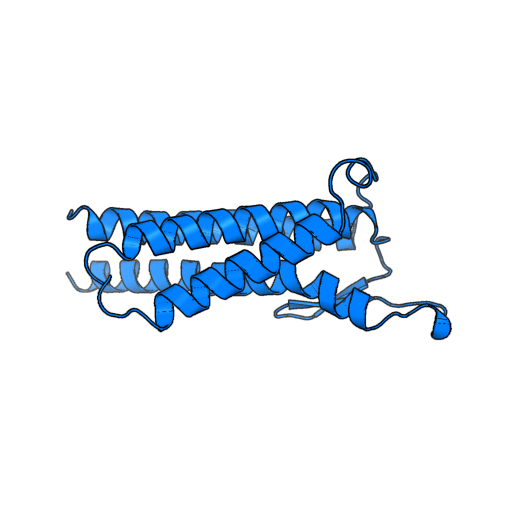1.12 96 ARG A N 1
ATOM 777 C CA . ARG A 1 96 ? 13.679 -1.218 -11.183 1.00 71.12 96 ARG A CA 1
ATOM 778 C C . ARG A 1 96 ? 12.726 -1.174 -12.373 1.00 71.12 96 ARG A C 1
ATOM 780 O O . ARG A 1 96 ? 12.953 -1.865 -13.364 1.00 71.12 96 ARG A O 1
ATOM 787 N N . LEU A 1 97 ? 11.644 -0.408 -12.263 1.00 72.19 97 LEU A N 1
ATOM 788 C CA . LEU A 1 97 ? 10.664 -0.252 -13.322 1.00 72.19 97 LEU A CA 1
ATOM 789 C C . LEU A 1 97 ? 11.128 0.825 -14.304 1.00 72.19 97 LEU A C 1
ATOM 791 O O . LEU A 1 97 ? 11.390 1.964 -13.920 1.00 72.19 97 LEU A O 1
ATOM 795 N N . ASN A 1 98 ? 11.181 0.471 -15.587 1.00 70.44 98 ASN A N 1
ATOM 796 C CA . ASN A 1 98 ? 11.400 1.457 -16.636 1.00 70.44 98 ASN A CA 1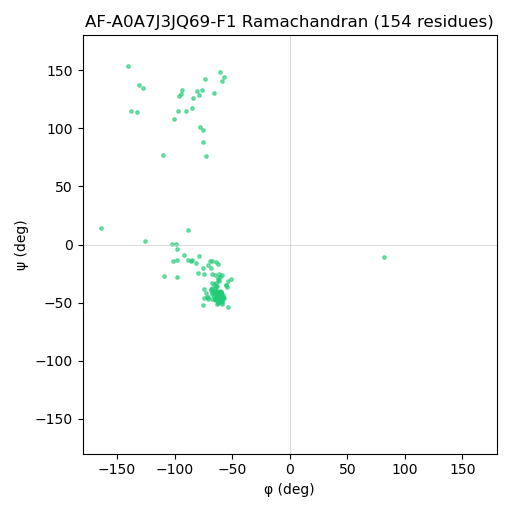
ATOM 797 C C . ASN A 1 98 ? 10.088 2.208 -16.916 1.00 70.44 98 ASN A C 1
ATOM 799 O O . ASN A 1 98 ? 9.059 1.562 -17.159 1.00 70.44 98 ASN A O 1
ATOM 803 N N . PRO A 1 99 ? 10.099 3.552 -16.922 1.00 73.38 99 PRO A N 1
ATOM 804 C CA . PRO A 1 99 ? 8.916 4.331 -17.266 1.00 73.38 99 PRO A CA 1
ATOM 805 C C . PRO A 1 99 ? 8.444 3.973 -18.683 1.00 73.38 99 PRO A C 1
ATOM 807 O O . PRO A 1 99 ? 9.252 3.729 -19.579 1.00 73.38 99 PRO A O 1
ATOM 810 N N . GLY A 1 100 ? 7.126 3.894 -18.878 1.00 67.50 100 GLY A N 1
ATOM 811 C CA . GLY A 1 100 ? 6.508 3.489 -20.149 1.00 67.50 100 GLY A CA 1
ATOM 812 C C . GLY A 1 100 ? 6.423 1.977 -20.413 1.00 67.50 100 GLY A C 1
ATOM 813 O O . GLY A 1 100 ? 5.689 1.573 -21.314 1.00 67.50 100 GLY A O 1
ATOM 814 N N . TYR A 1 101 ? 7.089 1.134 -19.614 1.00 68.88 101 TYR A N 1
ATOM 815 C CA . TYR A 1 101 ? 7.051 -0.331 -19.760 1.00 68.88 101 TYR A CA 1
ATOM 816 C C . TYR A 1 101 ? 6.071 -1.021 -18.813 1.00 68.88 101 TYR A C 1
ATOM 818 O O . TYR A 1 101 ? 5.922 -2.237 -18.859 1.00 68.88 101 TYR A O 1
ATOM 826 N N . PHE A 1 102 ? 5.359 -0.277 -17.973 1.00 73.19 102 PHE A N 1
ATOM 827 C CA . PHE A 1 102 ? 4.319 -0.838 -17.124 1.00 73.19 102 PHE A CA 1
ATOM 828 C C . PHE A 1 102 ? 3.111 0.088 -17.039 1.00 73.19 102 PHE A C 1
ATOM 830 O O . PHE A 1 102 ? 3.209 1.304 -17.207 1.00 73.19 102 PHE A O 1
ATOM 837 N N . ILE A 1 103 ? 1.954 -0.510 -16.787 1.00 71.00 103 ILE A N 1
ATOM 838 C CA . ILE A 1 103 ? 0.684 0.177 -16.602 1.00 71.00 103 ILE A CA 1
ATOM 839 C C . ILE A 1 103 ? 0.086 -0.308 -15.291 1.00 71.00 103 ILE A C 1
ATOM 841 O O . ILE A 1 103 ? 0.049 -1.505 -15.005 1.00 71.00 103 ILE A O 1
ATOM 845 N N . ILE A 1 104 ? -0.399 0.638 -14.498 1.00 73.12 104 ILE A N 1
ATOM 846 C CA . ILE A 1 104 ? -1.185 0.337 -13.310 1.00 73.12 104 ILE A CA 1
ATOM 847 C C . ILE A 1 104 ? -2.634 0.156 -13.751 1.00 73.12 104 ILE A C 1
ATOM 849 O O . ILE A 1 104 ? -3.253 1.085 -14.268 1.00 73.12 104 ILE A O 1
ATOM 853 N N . ILE A 1 105 ? -3.168 -1.041 -13.542 1.00 68.31 105 ILE A N 1
ATOM 854 C CA . ILE A 1 105 ? -4.577 -1.362 -13.732 1.00 68.31 105 ILE A CA 1
ATOM 855 C C . ILE A 1 105 ? -5.255 -1.265 -12.359 1.00 68.31 105 ILE A C 1
ATOM 857 O O . ILE A 1 105 ? -4.935 -2.048 -11.454 1.00 68.31 105 ILE A O 1
ATOM 861 N N . PRO A 1 106 ? -6.189 -0.318 -12.167 1.00 57.66 106 PRO A N 1
ATOM 862 C CA . PRO A 1 106 ? -6.962 -0.235 -10.936 1.00 57.66 106 PRO A CA 1
ATOM 863 C C . PRO A 1 106 ? -7.710 -1.554 -10.647 1.00 57.66 106 PRO A C 1
ATOM 865 O O . PRO A 1 106 ? -8.205 -2.182 -11.582 1.00 57.66 106 PRO A O 1
ATOM 868 N N . PRO A 1 107 ? -7.846 -1.975 -9.374 1.00 57.03 107 PRO A N 1
ATOM 869 C CA . PRO A 1 107 ? -7.449 -1.241 -8.180 1.00 57.03 107 PRO A CA 1
ATOM 870 C C . PRO A 1 107 ? -6.000 -1.473 -7.741 1.00 57.03 107 PRO A C 1
ATOM 872 O O . PRO A 1 107 ? -5.556 -0.715 -6.905 1.00 57.03 107 PRO A O 1
ATOM 875 N N . SER A 1 108 ? -5.242 -2.461 -8.223 1.00 64.56 108 SER A N 1
ATOM 876 C CA . SER A 1 108 ? -3.898 -2.695 -7.653 1.00 64.56 108 SER A CA 1
ATOM 877 C C . SER A 1 108 ? -2.946 -3.561 -8.476 1.00 64.56 108 SER A C 1
ATOM 879 O O . SER A 1 108 ? -1.920 -4.003 -7.957 1.00 64.56 108 SER A O 1
ATOM 881 N N . PHE A 1 109 ? -3.251 -3.811 -9.747 1.00 65.44 109 PHE A N 1
ATOM 882 C CA . PHE A 1 109 ? -2.434 -4.690 -10.576 1.00 65.44 109 PHE A CA 1
ATOM 883 C C . PHE A 1 109 ? -1.422 -3.888 -11.381 1.00 65.44 109 PHE A C 1
ATOM 885 O O . PHE A 1 109 ? -1.776 -2.933 -12.067 1.00 65.44 109 PHE A O 1
ATOM 892 N N . ILE A 1 110 ? -0.158 -4.292 -11.316 1.00 65.06 110 ILE A N 1
ATOM 893 C CA . ILE A 1 110 ? 0.896 -3.727 -12.154 1.00 65.06 110 ILE A CA 1
ATOM 894 C C . ILE A 1 110 ? 1.145 -4.690 -13.299 1.00 65.06 110 ILE A C 1
ATOM 896 O O . ILE A 1 110 ? 1.715 -5.768 -13.123 1.00 65.06 110 ILE A O 1
ATOM 900 N N . TYR A 1 111 ? 0.711 -4.271 -14.481 1.00 64.50 111 TYR A N 1
ATOM 901 C CA . TYR A 1 111 ? 0.982 -4.971 -15.720 1.00 64.50 111 TYR A CA 1
ATOM 902 C C . TYR A 1 111 ? 2.287 -4.443 -16.310 1.00 64.50 111 TYR A C 1
ATOM 904 O O . TYR A 1 111 ? 2.361 -3.277 -16.690 1.00 64.50 111 TYR A O 1
ATOM 912 N N . SER A 1 112 ? 3.314 -5.285 -16.389 1.00 66.44 112 SER A N 1
ATOM 913 C CA . SER A 1 112 ? 4.569 -4.957 -17.069 1.00 66.44 112 SER A CA 1
ATOM 914 C C . SER A 1 112 ? 4.538 -5.519 -18.488 1.00 66.44 112 SER A C 1
ATOM 916 O O . SER A 1 112 ? 4.271 -6.704 -18.677 1.00 66.44 112 SER A O 1
ATOM 918 N N . ARG A 1 113 ? 4.808 -4.683 -19.492 1.00 57.72 113 ARG A N 1
ATOM 919 C CA . ARG A 1 113 ? 5.047 -5.117 -20.870 1.00 57.72 113 ARG A CA 1
ATOM 920 C C . ARG A 1 113 ? 6.476 -5.651 -20.934 1.00 57.72 113 ARG A C 1
ATOM 922 O O . ARG A 1 113 ? 7.417 -4.864 -20.984 1.00 57.72 113 ARG A O 1
ATOM 929 N N . CYS A 1 114 ? 6.659 -6.972 -20.914 1.00 59.41 114 CYS A N 1
ATOM 930 C CA . CYS A 1 114 ? 7.948 -7.526 -21.325 1.00 59.41 114 CYS A CA 1
ATOM 931 C C . CYS A 1 114 ? 7.993 -7.572 -22.851 1.00 59.41 114 CYS A C 1
ATOM 933 O O . CYS A 1 114 ? 7.096 -8.136 -23.476 1.00 59.41 114 CYS A O 1
ATOM 935 N N . ASP A 1 115 ? 9.080 -7.086 -23.440 1.00 53.56 115 ASP A N 1
ATOM 936 C CA . ASP A 1 115 ? 9.335 -7.264 -24.873 1.00 53.56 115 ASP A CA 1
ATOM 937 C C . ASP A 1 115 ? 9.648 -8.731 -25.238 1.00 53.56 115 ASP A C 1
ATOM 939 O O . ASP A 1 115 ? 9.622 -9.102 -26.409 1.00 53.56 115 ASP A O 1
ATOM 943 N N . ILE A 1 116 ? 9.945 -9.589 -24.246 1.00 47.22 116 ILE A N 1
ATOM 944 C CA . ILE A 1 116 ? 10.339 -10.994 -24.441 1.00 47.22 116 ILE A CA 1
ATOM 945 C C . ILE A 1 116 ? 9.644 -11.888 -23.399 1.00 47.22 116 ILE A C 1
ATOM 947 O O . ILE A 1 116 ? 9.938 -11.810 -22.205 1.00 47.22 116 ILE A O 1
ATOM 951 N N . ALA A 1 117 ? 8.758 -12.780 -23.856 1.00 44.16 117 ALA A N 1
ATOM 952 C CA . ALA A 1 117 ? 7.910 -13.641 -23.016 1.00 44.16 117 ALA A CA 1
ATOM 953 C C . ALA A 1 117 ? 8.680 -14.576 -22.056 1.00 44.16 117 ALA A C 1
ATOM 955 O O . ALA A 1 117 ? 8.173 -14.923 -20.997 1.00 44.16 117 ALA A O 1
ATOM 956 N N . ILE A 1 118 ? 9.921 -14.950 -22.387 1.00 38.81 118 ILE A N 1
ATOM 957 C CA . ILE A 1 118 ? 10.746 -15.889 -21.598 1.00 38.81 118 ILE A CA 1
ATOM 958 C C . ILE A 1 118 ? 11.311 -15.242 -20.315 1.00 38.81 118 ILE A C 1
ATOM 960 O O . ILE A 1 118 ? 11.628 -15.947 -19.361 1.00 38.81 118 ILE A O 1
ATOM 964 N N . ASN A 1 119 ? 11.374 -13.906 -20.251 1.00 48.19 119 ASN A N 1
ATOM 965 C CA . ASN A 1 119 ? 11.823 -13.160 -19.067 1.00 48.19 119 ASN A CA 1
ATOM 966 C C . ASN A 1 119 ? 10.665 -12.559 -18.249 1.00 48.19 119 ASN A C 1
ATOM 968 O O . ASN A 1 119 ? 10.912 -11.920 -17.222 1.00 48.19 119 ASN A O 1
ATOM 972 N N . CYS A 1 120 ? 9.410 -12.774 -18.661 1.00 56.62 120 CYS A N 1
ATOM 973 C CA . CYS A 1 120 ? 8.249 -12.456 -17.835 1.00 56.62 120 CYS A CA 1
ATOM 974 C C . CYS A 1 120 ? 8.111 -13.519 -16.744 1.00 56.62 120 CYS A C 1
ATOM 976 O O . CYS A 1 120 ? 7.418 -14.520 -16.897 1.00 56.62 120 CYS A O 1
ATOM 978 N N . ASN A 1 121 ? 8.780 -13.312 -15.615 1.00 61.44 121 ASN A N 1
ATOM 979 C CA . ASN A 1 121 ? 8.451 -14.081 -14.429 1.00 61.44 121 ASN A CA 1
ATOM 980 C C . ASN A 1 121 ? 7.140 -13.516 -13.858 1.00 61.44 121 ASN A C 1
ATOM 982 O O . ASN A 1 121 ? 7.154 -12.489 -13.177 1.00 61.44 121 ASN A O 1
ATOM 986 N N . ASP A 1 122 ? 6.010 -14.159 -14.156 1.00 59.81 122 ASP A N 1
ATOM 987 C CA . ASP A 1 122 ? 4.674 -13.735 -13.706 1.00 59.81 122 ASP A CA 1
ATOM 988 C C . ASP A 1 122 ? 4.605 -13.559 -12.179 1.00 59.81 122 ASP A C 1
ATOM 990 O O . ASP A 1 122 ? 3.948 -12.649 -11.666 1.00 59.81 122 ASP A O 1
ATOM 994 N N . PHE A 1 123 ? 5.386 -14.348 -11.432 1.00 61.31 123 PHE A N 1
ATOM 995 C CA . PHE A 1 123 ? 5.537 -14.195 -9.984 1.00 61.31 123 PHE A CA 1
ATOM 996 C C . PHE A 1 123 ? 6.133 -12.844 -9.574 1.00 61.31 123 PHE A C 1
ATOM 998 O O . PHE A 1 123 ? 5.785 -12.321 -8.514 1.00 61.31 123 PHE A O 1
ATOM 1005 N N . THR A 1 124 ? 7.000 -12.255 -10.398 1.00 62.50 124 THR A N 1
ATOM 1006 C CA . THR A 1 124 ? 7.580 -10.932 -10.152 1.00 62.50 124 THR A CA 1
ATOM 1007 C C . THR A 1 124 ? 6.528 -9.841 -10.345 1.00 62.50 124 THR A C 1
ATOM 1009 O O . THR A 1 124 ? 6.382 -8.994 -9.466 1.00 62.50 124 THR A O 1
ATOM 1012 N N . SER A 1 125 ? 5.723 -9.897 -11.413 1.00 62.22 125 SER A N 1
ATOM 1013 C CA . SER A 1 125 ? 4.616 -8.946 -11.640 1.00 62.22 125 SER A CA 1
ATOM 1014 C C . SER A 1 125 ? 3.561 -9.015 -10.525 1.00 62.22 125 SER A C 1
ATOM 1016 O O . SER A 1 125 ? 3.125 -7.979 -10.009 1.00 62.22 125 SER A O 1
ATOM 1018 N N . ILE A 1 126 ? 3.234 -10.225 -10.057 1.00 64.88 126 ILE A N 1
ATOM 1019 C CA . ILE A 1 126 ? 2.358 -10.424 -8.895 1.00 64.88 126 ILE A CA 1
ATOM 1020 C C . ILE A 1 126 ? 2.997 -9.834 -7.632 1.00 64.88 126 ILE A C 1
ATOM 1022 O O . ILE A 1 126 ? 2.333 -9.111 -6.893 1.00 64.88 126 ILE A O 1
ATOM 1026 N N . SER A 1 127 ? 4.291 -10.074 -7.395 1.00 66.94 127 SER A N 1
ATOM 1027 C CA . SER A 1 127 ? 4.982 -9.556 -6.208 1.00 66.94 127 SER A CA 1
ATOM 1028 C C . SER A 1 127 ? 5.066 -8.026 -6.170 1.00 66.94 127 SER A C 1
ATOM 1030 O O . SER A 1 127 ? 4.889 -7.436 -5.106 1.00 66.94 127 SER A O 1
ATOM 1032 N N . ILE A 1 128 ? 5.237 -7.383 -7.329 1.00 70.94 128 ILE A N 1
ATOM 1033 C CA . ILE A 1 128 ? 5.261 -5.921 -7.479 1.00 70.94 128 ILE A CA 1
ATOM 1034 C C . ILE A 1 128 ? 3.880 -5.313 -7.200 1.00 70.94 128 ILE A C 1
ATOM 1036 O O . ILE A 1 128 ? 3.791 -4.166 -6.771 1.00 70.94 128 ILE A O 1
ATOM 1040 N N . SER A 1 129 ? 2.804 -6.081 -7.382 1.00 76.19 129 SER A N 1
ATOM 1041 C CA . SER A 1 129 ? 1.425 -5.642 -7.131 1.00 76.19 129 SER A CA 1
ATOM 1042 C C . SER A 1 129 ? 1.024 -5.721 -5.647 1.00 76.19 129 SER A C 1
ATOM 1044 O O . SER A 1 129 ? 0.039 -5.103 -5.236 1.00 76.19 129 SER A O 1
ATOM 1046 N N . ILE A 1 130 ? 1.777 -6.446 -4.806 1.00 78.38 130 ILE A N 1
ATOM 1047 C CA . ILE A 1 130 ? 1.465 -6.626 -3.375 1.00 78.38 130 ILE A CA 1
ATOM 1048 C C . ILE A 1 130 ? 1.494 -5.295 -2.595 1.00 78.38 130 ILE A C 1
ATOM 1050 O O . ILE A 1 130 ? 0.502 -4.996 -1.926 1.00 78.38 130 ILE A O 1
ATOM 1054 N N . PRO A 1 131 ? 2.554 -4.462 -2.670 1.00 80.81 131 PRO A N 1
ATOM 1055 C CA . PRO A 1 131 ? 2.610 -3.188 -1.946 1.00 80.81 131 PRO A CA 1
ATOM 1056 C C . PRO A 1 131 ? 1.488 -2.238 -2.362 1.00 80.81 131 PRO A C 1
ATOM 1058 O O . PRO A 1 131 ? 0.868 -1.593 -1.517 1.00 80.81 131 PRO A O 1
ATOM 1061 N N . LEU A 1 132 ? 1.183 -2.198 -3.663 1.00 82.56 132 LEU A N 1
ATOM 1062 C CA . LEU A 1 132 ? 0.090 -1.395 -4.197 1.00 82.56 132 LEU A CA 1
ATOM 1063 C C . LEU A 1 132 ? -1.269 -1.892 -3.681 1.00 82.56 132 LEU A C 1
ATOM 1065 O O . LEU A 1 132 ? -2.102 -1.090 -3.270 1.00 82.56 132 LEU A O 1
ATOM 1069 N N . THR A 1 133 ? -1.476 -3.208 -3.621 1.00 83.19 133 THR A N 1
ATOM 1070 C CA . THR A 1 133 ? -2.706 -3.806 -3.077 1.00 83.19 133 THR A CA 1
ATOM 1071 C C . THR A 1 133 ? -2.905 -3.443 -1.607 1.00 83.19 133 THR A C 1
ATOM 1073 O O . THR A 1 133 ? -3.995 -3.020 -1.219 1.00 83.19 133 THR A O 1
ATOM 1076 N N . ILE A 1 134 ? -1.851 -3.532 -0.790 1.00 84.12 134 ILE A N 1
ATOM 1077 C CA . ILE A 1 134 ? -1.906 -3.128 0.621 1.00 84.12 134 ILE A CA 1
ATOM 1078 C C . ILE A 1 134 ? -2.235 -1.633 0.736 1.00 84.12 134 ILE A C 1
ATOM 1080 O O . ILE A 1 134 ? -3.104 -1.258 1.524 1.00 84.12 134 ILE A O 1
ATOM 1084 N N . ALA A 1 135 ? -1.605 -0.782 -0.080 1.00 86.75 135 ALA A N 1
ATOM 1085 C CA . ALA A 1 135 ? -1.897 0.648 -0.102 1.00 86.75 135 ALA A CA 1
ATOM 1086 C C . ALA A 1 135 ? -3.368 0.933 -0.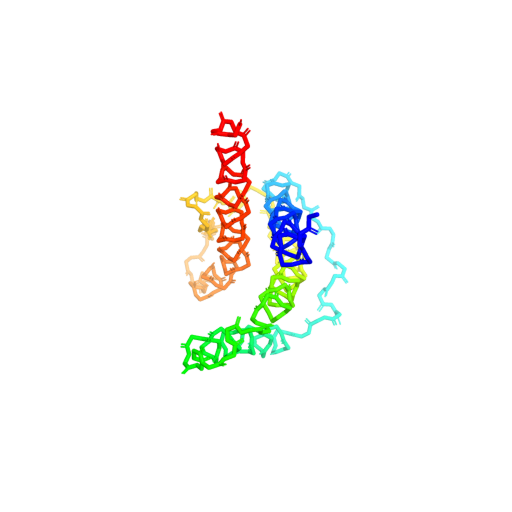447 1.00 86.75 135 ALA A C 1
ATOM 1088 O O . ALA A 1 135 ? -4.001 1.747 0.220 1.00 86.75 135 ALA A O 1
ATOM 1089 N N . PHE A 1 136 ? -3.956 0.229 -1.416 1.00 85.06 136 PHE A N 1
ATOM 1090 C CA . PHE A 1 136 ? -5.371 0.397 -1.754 1.00 85.06 136 PHE A CA 1
ATOM 1091 C C . PHE A 1 136 ? -6.320 -0.054 -0.640 1.00 85.06 136 PHE A C 1
ATOM 1093 O O . PHE A 1 136 ? -7.295 0.642 -0.353 1.00 85.06 136 PHE A O 1
ATOM 1100 N N . ILE A 1 137 ? -6.026 -1.164 0.041 1.00 87.19 137 ILE A N 1
ATOM 1101 C CA . ILE A 1 137 ? -6.804 -1.602 1.211 1.00 87.19 137 ILE A CA 1
ATOM 1102 C C . ILE A 1 137 ? -6.764 -0.530 2.310 1.00 87.19 137 ILE A C 1
ATOM 1104 O O . ILE A 1 137 ? -7.801 -0.178 2.875 1.00 87.19 137 ILE A O 1
ATOM 1108 N N . LEU A 1 138 ? -5.583 0.035 2.582 1.00 88.12 138 LEU A N 1
ATOM 1109 C CA . LEU A 1 138 ? -5.411 1.115 3.557 1.00 88.12 138 LEU A CA 1
ATOM 1110 C C . LEU A 1 138 ? -6.136 2.403 3.139 1.00 88.12 138 LEU A C 1
ATOM 1112 O O . LEU A 1 138 ? -6.724 3.071 3.992 1.00 88.12 138 LEU A O 1
ATOM 1116 N N . LEU A 1 139 ? -6.150 2.725 1.843 1.00 89.44 139 LEU A N 1
ATOM 1117 C CA . LEU A 1 139 ? -6.884 3.869 1.303 1.00 89.44 139 LEU A CA 1
ATOM 1118 C C . LEU A 1 139 ? -8.390 3.712 1.539 1.00 89.44 139 LEU A C 1
ATOM 1120 O O . LEU A 1 139 ? -9.022 4.615 2.087 1.00 89.44 139 LEU A O 1
ATOM 1124 N N . ILE A 1 140 ? -8.958 2.556 1.178 1.00 87.44 140 ILE A N 1
ATOM 1125 C CA . ILE A 1 140 ? -10.382 2.253 1.380 1.00 87.44 140 ILE A CA 1
ATOM 1126 C C . ILE A 1 140 ? -10.724 2.311 2.870 1.00 87.44 140 ILE A C 1
ATOM 1128 O O . ILE A 1 140 ? -11.696 2.964 3.249 1.00 87.44 140 ILE A O 1
ATOM 1132 N N . TYR A 1 141 ? -9.903 1.692 3.723 1.00 87.19 141 TYR A N 1
ATOM 1133 C CA . TYR A 1 141 ? -10.078 1.726 5.176 1.00 87.19 141 TYR A CA 1
ATOM 1134 C C . TYR A 1 141 ? -10.091 3.161 5.726 1.00 87.19 141 TYR A C 1
ATOM 1136 O O . TYR A 1 141 ? -10.970 3.529 6.510 1.00 87.19 141 TYR A O 1
ATOM 1144 N N . GLY A 1 142 ? -9.144 3.994 5.292 1.00 86.88 142 GLY A N 1
ATOM 1145 C CA . GLY A 1 142 ? -9.046 5.389 5.703 1.00 86.88 142 GLY A CA 1
ATOM 1146 C C . GLY A 1 142 ? -10.236 6.239 5.243 1.00 86.88 142 GLY A C 1
ATOM 1147 O O . GLY A 1 142 ? -10.821 6.965 6.050 1.00 86.88 142 GLY A O 1
ATOM 1148 N N . LEU A 1 143 ? -10.637 6.115 3.973 1.00 88.81 143 LEU A N 1
ATOM 1149 C CA . LEU A 1 143 ? -11.785 6.834 3.408 1.00 88.81 143 LEU A CA 1
ATOM 1150 C C . LEU A 1 143 ? -13.092 6.440 4.098 1.00 88.81 143 LEU A C 1
ATOM 1152 O O . LEU A 1 143 ? -13.862 7.314 4.501 1.00 88.81 143 LEU A O 1
ATOM 1156 N N . TYR A 1 144 ? -13.313 5.140 4.293 1.00 87.00 144 TYR A N 1
ATOM 1157 C CA . TYR A 1 144 ? -14.479 4.611 4.996 1.00 87.00 144 TYR A CA 1
ATOM 1158 C C . TYR A 1 144 ? -14.574 5.162 6.426 1.00 87.00 144 TYR A C 1
ATOM 1160 O O . TYR A 1 144 ? -15.624 5.659 6.842 1.00 87.00 144 TYR A O 1
ATOM 1168 N N . GLY A 1 145 ? -13.455 5.164 7.157 1.00 83.19 145 GLY A N 1
ATOM 1169 C CA . GLY A 1 145 ? -13.387 5.690 8.518 1.00 83.19 145 GLY A CA 1
ATOM 1170 C C . GLY A 1 145 ? -13.702 7.186 8.623 1.00 83.19 145 GLY A C 1
ATOM 1171 O O . GLY A 1 145 ? -14.435 7.602 9.525 1.00 83.19 145 GLY A O 1
ATOM 1172 N N . ILE A 1 146 ? -13.204 8.005 7.688 1.00 83.88 146 ILE A N 1
ATOM 1173 C CA . ILE A 1 146 ? -13.533 9.439 7.633 1.00 83.88 146 ILE A CA 1
ATOM 1174 C C . ILE A 1 146 ? -15.003 9.655 7.278 1.00 83.88 146 ILE A C 1
ATOM 1176 O O . ILE A 1 146 ? -15.654 10.507 7.885 1.00 83.88 146 ILE A O 1
ATOM 1180 N N . PHE A 1 147 ? -15.534 8.895 6.320 1.00 86.81 147 PHE A N 1
ATOM 1181 C CA . PHE A 1 147 ? -16.912 9.050 5.865 1.00 86.81 147 PHE A CA 1
ATOM 1182 C C . PHE A 1 147 ? -17.911 8.767 6.991 1.00 86.81 147 PHE A C 1
ATOM 1184 O O . PHE A 1 147 ? -18.783 9.592 7.263 1.00 86.81 147 PHE A O 1
ATOM 1191 N N . ILE A 1 148 ? -17.710 7.677 7.736 1.00 83.81 148 ILE A N 1
ATOM 1192 C CA . ILE A 1 148 ? -18.515 7.363 8.925 1.00 83.81 148 ILE A CA 1
ATOM 1193 C C . ILE A 1 148 ? -18.384 8.453 9.986 1.00 83.81 148 ILE A C 1
ATOM 1195 O O . ILE A 1 148 ? -19.386 8.903 10.542 1.00 83.81 148 ILE A O 1
ATOM 1199 N N . ALA A 1 149 ? -17.160 8.913 10.262 1.00 80.00 149 ALA A N 1
ATOM 1200 C CA . ALA A 1 149 ? -16.938 9.965 11.248 1.00 80.00 149 ALA A CA 1
ATOM 1201 C C . ALA A 1 149 ? -17.617 11.292 10.860 1.00 80.00 149 ALA A C 1
ATOM 1203 O O . ALA A 1 149 ? -18.003 12.058 11.745 1.00 80.00 149 ALA A O 1
ATOM 1204 N N . LYS A 1 150 ? -17.757 11.566 9.556 1.00 82.81 150 LYS A N 1
ATOM 1205 C CA . LYS A 1 150 ? -18.463 12.735 9.026 1.00 82.81 150 LYS A CA 1
ATOM 1206 C C . LYS A 1 150 ? -19.979 12.583 9.153 1.00 82.81 150 LYS A C 1
ATOM 1208 O O . LYS A 1 150 ? -20.612 13.512 9.641 1.00 82.81 150 LYS A O 1
ATOM 1213 N N . ILE A 1 151 ? -20.538 11.426 8.785 1.00 83.06 151 ILE A N 1
ATOM 1214 C CA . ILE A 1 151 ? -21.978 11.144 8.924 1.00 83.06 151 ILE A CA 1
ATOM 1215 C C . ILE A 1 151 ? -22.413 11.272 10.384 1.00 83.06 151 ILE A C 1
ATOM 1217 O O . ILE A 1 151 ? -23.361 11.997 10.673 1.00 83.06 151 ILE A O 1
ATOM 1221 N N . ALA A 1 152 ? -21.672 10.653 11.306 1.00 77.69 152 ALA A N 1
ATOM 1222 C CA . ALA A 1 152 ? -21.993 10.683 12.732 1.00 77.69 152 ALA A CA 1
ATOM 1223 C C . ALA A 1 152 ? -22.005 12.104 13.327 1.00 77.69 152 ALA A C 1
ATOM 1225 O O . ALA A 1 152 ? -22.721 12.358 14.285 1.00 77.69 152 ALA A O 1
ATOM 1226 N N . ARG A 1 153 ? -21.225 13.033 12.756 1.00 76.88 153 ARG A N 1
ATOM 1227 C CA . ARG A 1 153 ? -21.219 14.454 13.143 1.00 76.88 153 ARG A CA 1
ATOM 1228 C C . ARG A 1 153 ? -22.376 15.258 12.560 1.00 76.88 153 ARG A C 1
ATOM 1230 O O . ARG A 1 153 ? -22.668 16.315 13.089 1.00 76.88 153 ARG A O 1
ATOM 1237 N N . SER A 1 154 ? -22.946 14.826 11.436 1.00 74.19 154 SER A N 1
ATOM 1238 C CA . SER A 1 154 ? -24.081 15.515 10.802 1.00 74.19 154 SER A CA 1
ATOM 1239 C C . SER A 1 154 ? -25.436 15.107 11.381 1.00 74.19 154 SER A C 1
ATOM 1241 O O . SER A 1 154 ? -26.434 15.754 11.091 1.00 74.19 154 SER A O 1
ATOM 1243 N N . SER A 1 155 ? -25.468 14.016 12.152 1.00 69.31 155 SER A N 1
ATOM 1244 C CA . SER A 1 155 ? -26.656 13.478 12.824 1.00 69.31 155 SER A CA 1
ATOM 1245 C C . SER A 1 155 ? -26.783 13.886 14.299 1.00 69.31 155 SER A C 1
ATOM 1247 O O . SER A 1 155 ? -27.755 13.493 14.936 1.00 69.31 155 SER A O 1
ATOM 1249 N N . GLU A 1 156 ? -25.787 14.596 14.840 1.00 55.84 156 GLU A N 1
ATOM 1250 C CA . GLU A 1 156 ? -25.806 15.246 16.164 1.00 55.84 156 GLU A CA 1
ATOM 1251 C C . GLU A 1 156 ? -26.179 16.724 15.999 1.00 55.84 156 GLU A C 1
ATOM 1253 O O . GLU A 1 156 ? -26.948 17.225 16.848 1.00 55.84 156 GLU A O 1
#